Protein AF-A0A392UHZ1-F1 (afdb_monomer)

InterPro domains:
  IPR012337 Ribonuclease H-like superfamily [SSF53098] (1-39)
  IPR036397 Ribonuclease H superfamily [G3DSA:3.30.420.10] (1-40)

Foldseek 3Di:
DDKDAQDPQDPPQFRIKDWDADPVVRDIDIDTDNDDDDDD

Nearest PDB structures (foldseek):
  7yj0-assembly2_C  TM=6.661E-01  e=3.983E+00  Boreostereum vibrans
  7yj0-assembly1_B  TM=6.817E-01  e=4.771E+00  Boreostereum vibrans
  7yj0-assembly1_A  TM=6.707E-01  e=5.714E+00  Boreostereum vibrans
  7yj0-assembly2_D  TM=6.701E-01  e=6.844E+00  Boreostereum vibrans

Mean predicted aligned error: 3.52 Å

Secondary structure (DSSP, 8-state):
-EEE-PPS--GGG--EEEEEEETTTTEEEEEEES------

Structure (mmCIF, N/CA/C/O backbone):
data_AF-A0A392UHZ1-F1
#
_entry.id   AF-A0A392UHZ1-F1
#
loop_
_atom_site.group_PDB
_atom_site.id
_atom_site.type_symbol
_atom_site.label_atom_id
_atom_site.label_alt_id
_atom_site.label_comp_id
_atom_site.label_asym_id
_atom_site.label_entity_id
_atom_site.label_seq_id
_atom_site.pdbx_PDB_ins_code
_atom_site.Cartn_x
_atom_site.Cartn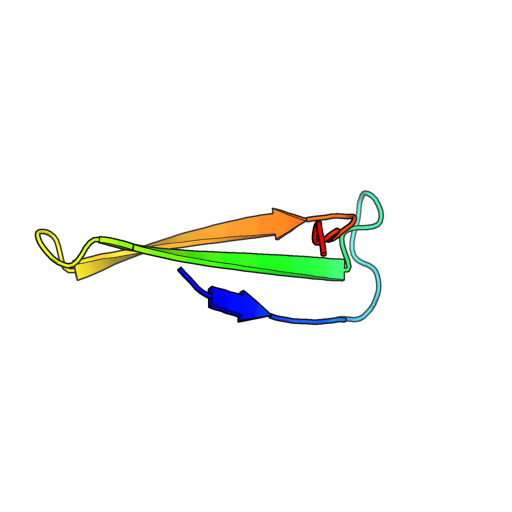_y
_atom_site.Cartn_z
_atom_site.occupancy
_atom_site.B_iso_or_equiv
_atom_site.auth_seq_id
_atom_site.auth_comp_id
_atom_site.auth_asym_id
_atom_site.auth_atom_id
_atom_site.pdbx_PDB_model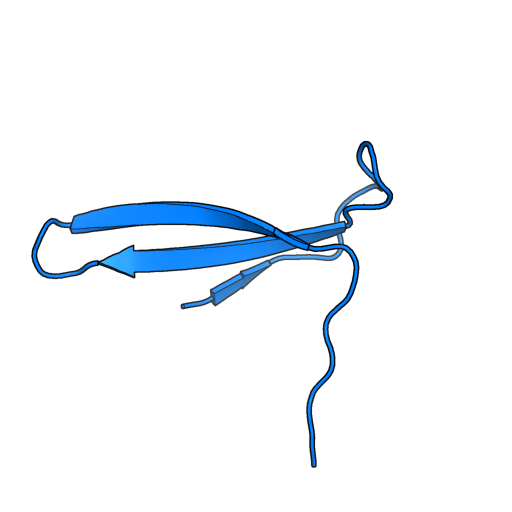_num
ATOM 1 N N . MET A 1 1 ? -6.783 -5.157 5.428 1.00 90.94 1 MET A N 1
ATOM 2 C CA . MET A 1 1 ? -5.605 -5.044 4.553 1.00 90.94 1 MET A CA 1
ATOM 3 C C . MET A 1 1 ? -5.982 -5.653 3.225 1.00 90.94 1 MET A C 1
ATOM 5 O O . MET A 1 1 ? -6.493 -6.765 3.228 1.00 90.94 1 MET A O 1
ATOM 9 N N . ASP A 1 2 ? -5.779 -4.917 2.146 1.00 94.19 2 ASP A N 1
ATOM 10 C CA . ASP A 1 2 ? -6.042 -5.353 0.779 1.00 94.19 2 ASP A CA 1
ATOM 11 C C . ASP A 1 2 ? -4.905 -4.875 -0.136 1.00 94.19 2 ASP A C 1
ATOM 13 O O . ASP A 1 2 ? -4.208 -3.911 0.197 1.00 94.19 2 ASP A O 1
ATOM 17 N N . LEU A 1 3 ? -4.688 -5.564 -1.255 1.00 94.81 3 LEU A N 1
ATOM 18 C CA . LEU A 1 3 ? -3.642 -5.252 -2.231 1.00 94.81 3 LEU A CA 1
ATOM 19 C C . LEU A 1 3 ? -4.278 -5.006 -3.596 1.00 94.81 3 LEU A C 1
ATOM 21 O O . LEU A 1 3 ? -4.912 -5.886 -4.170 1.00 94.81 3 LEU A O 1
ATOM 25 N N . LEU A 1 4 ? -4.057 -3.811 -4.138 1.00 94.94 4 LEU A N 1
ATOM 26 C CA . LEU A 1 4 ? -4.617 -3.384 -5.414 1.00 94.94 4 LEU A CA 1
ATOM 27 C C . LEU A 1 4 ? -3.513 -3.242 -6.464 1.00 94.94 4 LEU A C 1
ATOM 29 O O . LEU A 1 4 ? -2.461 -2.654 -6.202 1.00 94.94 4 LEU A O 1
ATOM 33 N N . GLY A 1 5 ? -3.773 -3.736 -7.675 1.00 93.50 5 GLY A N 1
ATOM 34 C CA . GLY A 1 5 ? -2.910 -3.548 -8.842 1.00 93.50 5 GLY A CA 1
ATOM 35 C C . GLY A 1 5 ? -2.847 -4.773 -9.762 1.00 93.50 5 GLY A C 1
ATOM 36 O O . GLY A 1 5 ? -3.563 -5.750 -9.534 1.00 93.50 5 GLY A O 1
ATOM 37 N N . PRO A 1 6 ? -1.988 -4.737 -10.800 1.00 91.12 6 PRO A N 1
ATOM 38 C CA . PRO A 1 6 ? -1.031 -3.671 -11.120 1.00 91.12 6 PRO A CA 1
ATOM 39 C C . PRO A 1 6 ? -1.657 -2.463 -11.848 1.00 91.12 6 PRO A C 1
ATOM 41 O O . PRO A 1 6 ? -2.484 -2.614 -12.743 1.00 91.12 6 PRO A O 1
ATOM 44 N N . PHE A 1 7 ? -1.211 -1.257 -11.498 1.00 94.00 7 PHE A N 1
ATOM 45 C CA . PHE A 1 7 ? -1.549 0.014 -12.148 1.00 94.00 7 PHE A CA 1
ATOM 46 C C . PHE A 1 7 ? -0.466 0.435 -13.162 1.00 94.00 7 PHE A C 1
ATOM 48 O O . PHE A 1 7 ? 0.651 -0.096 -13.122 1.00 94.00 7 PHE A O 1
ATOM 55 N N . PRO A 1 8 ? -0.742 1.408 -14.059 1.00 95.75 8 PRO A N 1
ATOM 56 C CA . PRO A 1 8 ? 0.310 2.074 -14.821 1.00 95.75 8 PRO A CA 1
ATOM 57 C C . PRO A 1 8 ? 1.418 2.593 -13.898 1.00 95.75 8 PRO A C 1
ATOM 59 O O . PRO A 1 8 ? 1.144 3.115 -12.819 1.00 95.75 8 PRO A O 1
ATOM 62 N N . THR A 1 9 ? 2.671 2.440 -14.325 1.00 94.19 9 THR A N 1
ATOM 63 C CA . THR A 1 9 ? 3.842 2.776 -13.511 1.00 94.19 9 THR A CA 1
ATOM 64 C C . THR A 1 9 ? 3.855 4.255 -13.134 1.00 94.19 9 THR A C 1
ATOM 66 O O . THR A 1 9 ? 4.006 5.120 -13.997 1.00 94.19 9 THR A O 1
ATOM 69 N N . ALA A 1 10 ? 3.745 4.532 -11.838 1.00 91.50 10 ALA A N 1
ATOM 70 C CA . ALA A 1 10 ? 3.908 5.865 -11.282 1.00 91.50 10 ALA A CA 1
ATOM 71 C C . ALA A 1 10 ? 5.390 6.171 -10.990 1.00 91.50 10 ALA A C 1
ATOM 73 O O . ALA A 1 10 ? 6.285 5.334 -11.167 1.00 91.50 10 ALA A O 1
ATOM 74 N N . SER A 1 11 ? 5.658 7.386 -10.507 1.00 91.19 11 SER A N 1
ATOM 75 C CA . SER A 1 11 ? 6.980 7.788 -10.018 1.00 91.19 11 SER A CA 1
ATOM 76 C C . SER A 1 11 ? 7.543 6.766 -9.024 1.00 91.19 11 SER A C 1
ATOM 78 O O . SER A 1 11 ? 6.821 6.248 -8.171 1.00 91.19 11 SER A O 1
AT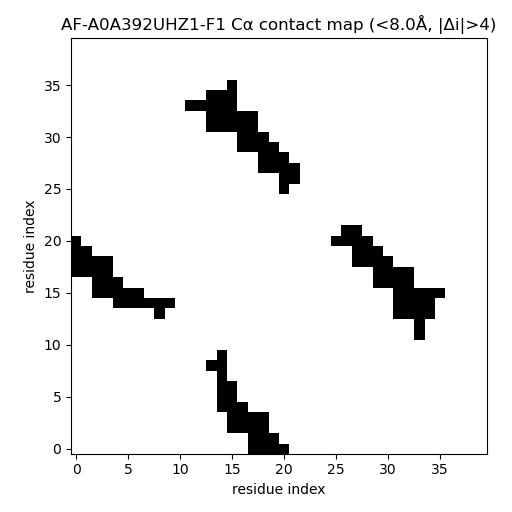OM 80 N N . GLY A 1 12 ? 8.838 6.460 -9.144 1.00 89.44 12 GLY A N 1
ATOM 81 C CA . GLY A 1 12 ? 9.496 5.460 -8.294 1.00 89.44 12 GLY A CA 1
ATOM 82 C C . GLY A 1 12 ? 9.179 4.006 -8.656 1.00 89.44 12 GLY A C 1
ATOM 83 O O . GLY A 1 12 ? 9.456 3.117 -7.865 1.00 89.44 12 GLY A O 1
ATOM 84 N N . GLN A 1 13 ? 8.620 3.751 -9.844 1.00 92.81 13 GLN A N 1
ATOM 85 C CA . GLN A 1 13 ? 8.212 2.420 -10.318 1.00 92.81 13 GLN A CA 1
ATOM 86 C C . GLN A 1 13 ? 7.055 1.776 -9.540 1.00 92.81 13 GLN A C 1
ATOM 88 O O . GLN A 1 13 ? 6.783 0.583 -9.716 1.00 92.81 13 GLN A O 1
ATOM 93 N N . ASN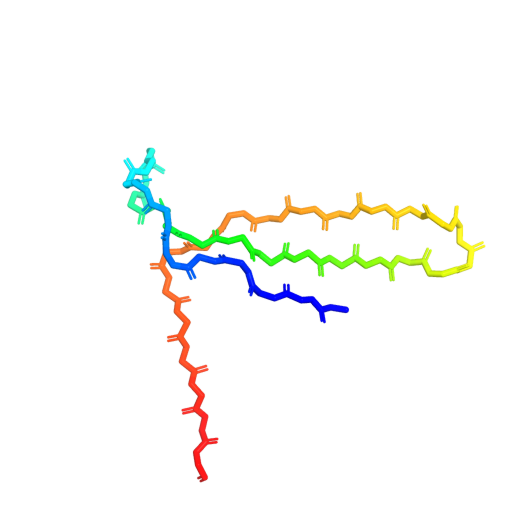 A 1 14 ? 6.359 2.568 -8.725 1.00 93.50 14 ASN A N 1
ATOM 94 C CA . ASN A 1 14 ? 5.201 2.135 -7.962 1.00 93.50 14 ASN A CA 1
ATOM 95 C C . ASN A 1 14 ? 4.078 1.692 -8.899 1.00 93.50 14 ASN A C 1
ATOM 97 O O . ASN A 1 14 ? 3.714 2.407 -9.836 1.00 93.50 14 ASN A O 1
ATOM 101 N N . ARG A 1 15 ? 3.560 0.492 -8.648 1.00 96.00 15 ARG A N 1
ATOM 102 C CA . ARG A 1 15 ? 2.546 -0.167 -9.484 1.00 96.00 15 ARG A CA 1
ATOM 103 C C . ARG A 1 15 ? 1.433 -0.810 -8.667 1.00 96.00 15 ARG A C 1
ATOM 105 O O . ARG A 1 15 ? 0.464 -1.283 -9.249 1.00 96.00 15 ARG A O 1
ATOM 112 N N . TYR A 1 16 ? 1.551 -0.810 -7.345 1.00 95.44 16 TYR A N 1
ATOM 113 C CA . TYR A 1 16 ? 0.588 -1.417 -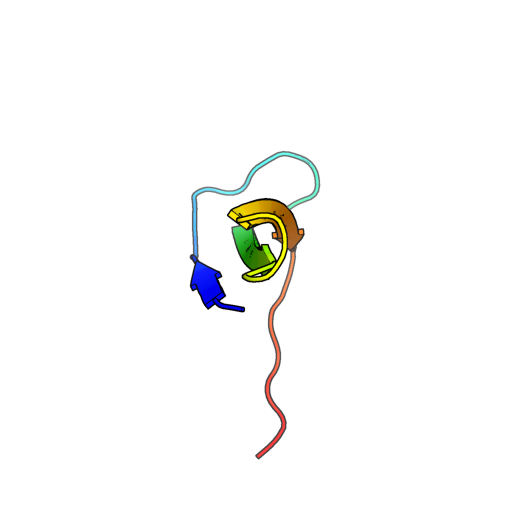6.439 1.00 95.44 16 TYR A CA 1
ATOM 114 C C . TYR A 1 16 ? 0.242 -0.455 -5.309 1.00 95.44 16 TYR A C 1
ATOM 116 O O . TYR A 1 16 ? 1.006 0.468 -5.021 1.00 95.44 16 TYR A O 1
ATOM 124 N N . LEU A 1 17 ? -0.893 -0.698 -4.665 1.00 95.56 17 LEU A N 1
ATOM 125 C CA . LEU A 1 17 ? -1.304 -0.029 -3.438 1.00 95.56 17 LEU A CA 1
ATOM 126 C C . LEU A 1 17 ? -1.618 -1.084 -2.381 1.00 95.56 17 LEU A C 1
ATOM 128 O O . LEU A 1 17 ? -2.358 -2.028 -2.658 1.00 95.56 17 LEU A O 1
ATOM 132 N N . ILE A 1 18 ? -1.081 -0.908 -1.178 1.00 95.94 18 ILE A N 1
ATOM 133 C CA . ILE A 1 18 ? -1.570 -1.597 0.015 1.00 95.94 18 ILE A CA 1
ATOM 134 C C . ILE A 1 18 ? -2.562 -0.680 0.714 1.00 95.94 18 ILE A C 1
ATOM 136 O O . ILE A 1 18 ? -2.268 0.487 0.956 1.00 95.94 18 ILE A O 1
ATOM 140 N N . VAL A 1 19 ? -3.742 -1.206 1.024 1.00 95.94 19 VAL A N 1
ATOM 141 C CA . VAL A 1 19 ? -4.795 -0.467 1.720 1.00 95.94 19 VAL A CA 1
ATOM 142 C C . VAL A 1 19 ? -5.047 -1.120 3.067 1.00 95.94 19 VAL A C 1
ATOM 144 O O . VAL A 1 19 ? -5.345 -2.315 3.152 1.00 95.94 19 VAL A O 1
ATOM 147 N N . VAL A 1 20 ? -4.948 -0.343 4.139 1.00 97.00 20 VAL A N 1
ATOM 148 C CA . VAL A 1 20 ? -5.229 -0.778 5.507 1.00 97.00 20 VAL A CA 1
ATOM 149 C C . VAL A 1 20 ? -6.399 0.032 6.044 1.00 97.00 20 VAL A C 1
ATOM 151 O O . VAL A 1 20 ? -6.428 1.251 5.929 1.00 97.00 20 VAL A O 1
ATOM 154 N N . VAL A 1 21 ? -7.377 -0.664 6.619 1.00 95.88 21 VAL A N 1
ATOM 155 C CA . VAL A 1 21 ? -8.532 -0.046 7.272 1.00 95.88 21 VAL A CA 1
ATOM 156 C C . VAL A 1 21 ? -8.405 -0.313 8.762 1.00 95.88 21 VAL A C 1
ATOM 158 O O . VAL A 1 21 ? -8.366 -1.477 9.172 1.00 95.88 21 VAL A O 1
ATOM 161 N N . ASP A 1 22 ? -8.323 0.750 9.556 1.00 96.31 22 ASP A N 1
ATOM 162 C CA . ASP A 1 22 ? -8.486 0.678 11.002 1.00 96.31 22 ASP A CA 1
ATOM 163 C C . ASP A 1 22 ? -9.977 0.739 11.336 1.00 96.31 22 ASP A C 1
ATOM 165 O O . ASP A 1 22 ? -10.609 1.787 11.243 1.00 96.31 22 ASP A O 1
ATOM 169 N N . TYR A 1 23 ? -10.547 -0.390 11.750 1.00 94.12 23 TYR A N 1
ATOM 170 C CA . TYR A 1 23 ? -11.968 -0.489 12.086 1.00 94.12 23 TYR A CA 1
ATOM 171 C C . TYR A 1 23 ? -12.358 0.237 13.380 1.00 94.12 23 TYR A C 1
ATOM 173 O O . TYR A 1 23 ? -13.536 0.542 13.555 1.00 94.12 23 TYR A O 1
ATOM 181 N N . PHE A 1 24 ? -11.416 0.529 14.286 1.00 94.50 24 PHE A N 1
ATOM 182 C CA . PHE A 1 24 ? -11.740 1.264 15.515 1.00 94.50 24 PHE A CA 1
ATOM 183 C C . PHE A 1 24 ? -12.047 2.727 15.224 1.00 94.50 24 PHE A C 1
ATOM 185 O O . PHE A 1 24 ? -13.020 3.279 15.738 1.00 94.50 24 PHE A O 1
ATOM 192 N N . THR A 1 25 ? -11.224 3.352 14.389 1.00 96.88 25 THR A N 1
ATOM 193 C CA . THR A 1 25 ? -11.390 4.758 14.004 1.00 96.88 25 THR A CA 1
ATOM 194 C C . THR A 1 25 ? -12.112 4.925 12.668 1.00 96.88 25 THR A C 1
ATOM 196 O O . THR A 1 25 ? -12.479 6.041 12.307 1.00 96.88 25 THR A O 1
ATOM 199 N N . ASN A 1 26 ? -12.359 3.824 11.950 1.00 93.00 26 ASN A N 1
ATOM 200 C CA . ASN A 1 26 ? -12.763 3.802 10.542 1.00 93.00 26 ASN A CA 1
ATOM 201 C C . ASN A 1 26 ? -11.802 4.595 9.634 1.00 93.00 26 ASN A C 1
ATOM 203 O O . ASN A 1 26 ? -12.216 5.122 8.601 1.00 93.00 26 ASN A O 1
ATOM 207 N N . TRP A 1 27 ? -10.524 4.692 10.015 1.00 97.81 27 TRP A 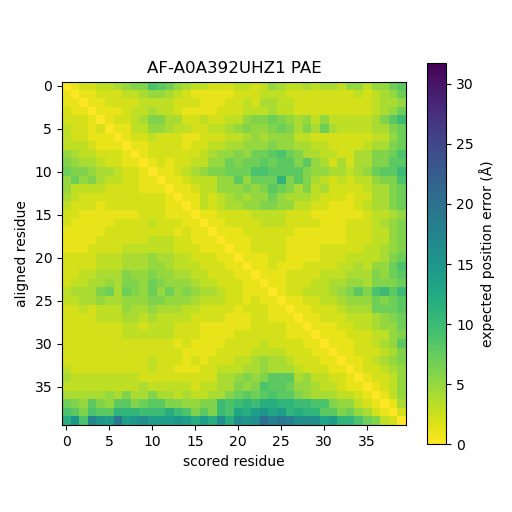N 1
ATOM 208 C CA . TRP A 1 27 ? -9.497 5.341 9.205 1.00 97.81 27 TRP A CA 1
ATOM 209 C C . TRP A 1 27 ? -8.997 4.417 8.095 1.00 97.81 27 TRP A C 1
ATOM 211 O O . TRP A 1 27 ? -8.911 3.200 8.272 1.00 97.81 27 TRP A O 1
ATOM 221 N N . ILE A 1 28 ? -8.644 5.000 6.949 1.00 96.25 28 ILE A N 1
ATOM 222 C CA . ILE A 1 28 ? -8.103 4.283 5.793 1.00 96.25 28 ILE A CA 1
ATOM 223 C C . ILE A 1 28 ? -6.731 4.867 5.474 1.00 96.25 28 ILE A C 1
ATOM 225 O O . ILE A 1 28 ? -6.619 6.063 5.220 1.00 96.25 28 ILE A O 1
ATOM 229 N N . GLU A 1 29 ? -5.718 4.006 5.433 1.00 96.69 29 GLU A N 1
ATOM 230 C CA . GLU A 1 29 ? -4.365 4.346 4.994 1.00 96.69 29 GLU A CA 1
ATOM 231 C C . GLU A 1 29 ? -4.037 3.581 3.709 1.00 96.69 29 GLU A C 1
ATOM 233 O O . GLU A 1 29 ? -4.327 2.384 3.601 1.00 96.69 29 GLU A O 1
ATOM 238 N N . ALA A 1 30 ? -3.446 4.264 2.728 1.00 95.75 30 ALA A N 1
ATOM 239 C CA . ALA A 1 30 ? -3.073 3.672 1.448 1.00 95.75 30 ALA A CA 1
ATOM 240 C C . ALA A 1 30 ? -1.638 4.048 1.076 1.00 95.75 30 ALA A C 1
ATOM 242 O O . ALA A 1 30 ? -1.332 5.225 0.890 1.00 95.75 30 ALA A O 1
ATOM 243 N N . GLU A 1 31 ? -0.777 3.045 0.900 1.00 95.88 31 GLU A N 1
ATOM 244 C CA . GLU A 1 31 ? 0.634 3.255 0.565 1.00 95.88 31 GLU A CA 1
ATOM 245 C C . GLU A 1 31 ? 1.014 2.619 -0.783 1.00 95.88 31 GLU A C 1
ATOM 247 O O . GLU A 1 31 ? 0.547 1.522 -1.113 1.00 95.88 31 GLU A O 1
ATOM 252 N N . PRO A 1 32 ? 1.865 3.281 -1.590 1.00 95.62 32 PRO A N 1
ATOM 253 C CA . PRO A 1 32 ? 2.333 2.746 -2.861 1.00 95.62 32 PRO A CA 1
ATOM 254 C C . PRO A 1 32 ? 3.445 1.707 -2.682 1.00 95.62 32 PRO A C 1
ATOM 256 O O . PRO A 1 32 ? 4.360 1.878 -1.880 1.00 95.62 32 PRO A O 1
ATOM 259 N N . LEU A 1 33 ? 3.404 0.653 -3.501 1.00 95.06 33 LEU A N 1
ATOM 260 C CA . LEU A 1 33 ? 4.405 -0.411 -3.528 1.00 95.06 33 LEU A CA 1
ATOM 261 C C . LEU A 1 33 ? 4.942 -0.654 -4.945 1.00 95.06 33 LEU A C 1
ATOM 263 O O . LEU A 1 33 ? 4.217 -0.608 -5.948 1.00 95.06 33 LEU A O 1
ATOM 267 N N . VAL A 1 34 ? 6.236 -0.969 -5.017 1.00 95.44 34 VAL A N 1
ATOM 268 C CA . VAL A 1 34 ? 6.941 -1.312 -6.265 1.00 95.44 34 VAL A CA 1
ATOM 269 C C . VAL A 1 34 ? 6.775 -2.793 -6.621 1.00 95.44 34 VAL A C 1
ATOM 271 O O . VAL A 1 34 ? 6.695 -3.139 -7.799 1.00 95.44 34 VAL A O 1
ATOM 274 N N . SER A 1 35 ? 6.716 -3.675 -5.619 1.00 92.62 35 SER A N 1
ATOM 275 C CA . SER A 1 35 ? 6.687 -5.130 -5.798 1.00 92.62 35 SER A CA 1
ATOM 276 C C . SER A 1 35 ? 5.868 -5.816 -4.704 1.00 92.62 35 SER A C 1
ATOM 278 O O . SER A 1 35 ? 5.796 -5.314 -3.583 1.00 92.62 35 SER A O 1
ATOM 280 N N . ILE A 1 36 ? 5.288 -6.974 -5.031 1.00 90.31 36 ILE A N 1
ATOM 281 C CA . ILE A 1 36 ? 4.587 -7.872 -4.107 1.00 90.31 36 ILE A CA 1
ATOM 282 C C . ILE A 1 36 ? 5.194 -9.270 -4.276 1.00 90.31 36 ILE A C 1
ATOM 284 O O . ILE A 1 36 ? 5.362 -9.741 -5.401 1.00 90.31 36 ILE A O 1
ATOM 288 N N . SER A 1 37 ? 5.502 -9.943 -3.169 1.00 88.44 37 SER A N 1
ATOM 289 C CA . SER A 1 37 ? 5.909 -11.351 -3.141 1.00 88.44 37 SER A CA 1
ATOM 290 C C . SER A 1 37 ? 5.085 -12.121 -2.108 1.00 88.44 37 SER A C 1
ATOM 292 O O . SER A 1 37 ? 4.657 -11.563 -1.099 1.00 88.44 37 SER A O 1
ATOM 294 N N . ALA A 1 38 ? 4.857 -13.408 -2.366 1.00 83.56 38 ALA A N 1
ATOM 295 C CA . ALA A 1 38 ? 4.234 -14.331 -1.426 1.00 83.56 38 ALA A CA 1
ATOM 296 C C . ALA A 1 38 ? 5.161 -15.532 -1.220 1.00 83.56 38 ALA A C 1
ATOM 298 O O . ALA A 1 38 ? 5.808 -15.989 -2.165 1.00 83.56 38 ALA A O 1
ATOM 299 N N . PHE A 1 39 ? 5.228 -16.027 0.012 1.00 82.88 39 PHE A N 1
ATOM 300 C CA . PHE A 1 39 ? 5.868 -17.303 0.320 1.00 82.88 39 PHE A CA 1
ATOM 301 C C . PHE A 1 39 ? 4.804 -18.404 0.22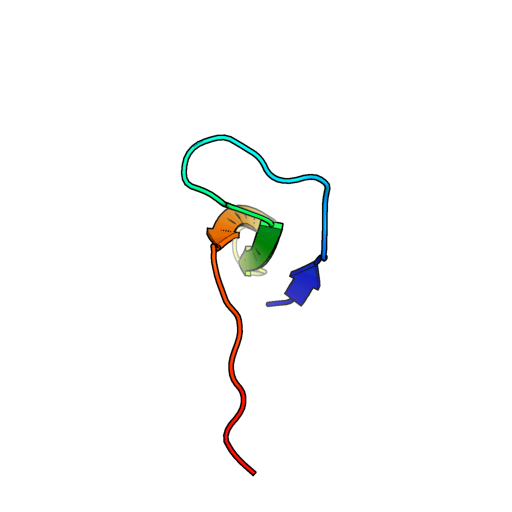8 1.00 82.88 39 PHE A C 1
ATOM 303 O O . PHE A 1 39 ? 3.682 -18.194 0.691 1.00 82.88 39 PHE A O 1
ATOM 310 N N . ASN A 1 40 ? 5.147 -19.521 -0.417 1.00 66.38 40 ASN A N 1
ATOM 311 C CA . ASN A 1 40 ? 4.294 -20.710 -0.542 1.00 66.38 40 ASN A CA 1
ATOM 312 C C . ASN A 1 40 ? 4.579 -21.684 0.602 1.00 66.38 40 ASN A C 1
ATOM 314 O O . ASN A 1 40 ? 5.785 -21.865 0.891 1.00 66.38 40 ASN A O 1
#

pLDDT: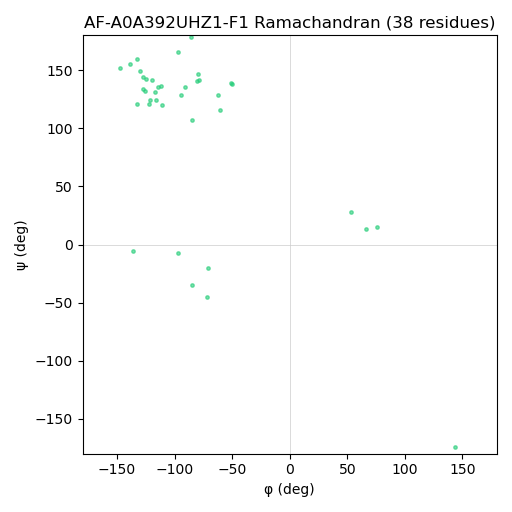 mean 93.03, std 5.35, range [66.38, 97.81]

Radius of gyration: 11.78 Å; Cα contacts (8 Å, |Δi|>4): 62; chains: 1; bounding box: 22×28×30 Å

Organism: NCBI:txid97028

Solvent-accessible surface area (backbone atoms only — not comparable to full-atom values): 2593 Å² total; per-residue (Å²): 110,50,79,48,69,83,49,80,72,42,84,89,58,22,25,32,35,43,37,41,65,43,78,91,79,68,44,76,50,77,46,78,29,65,78,87,86,83,89,133

Sequence (40 aa):
MDLLGP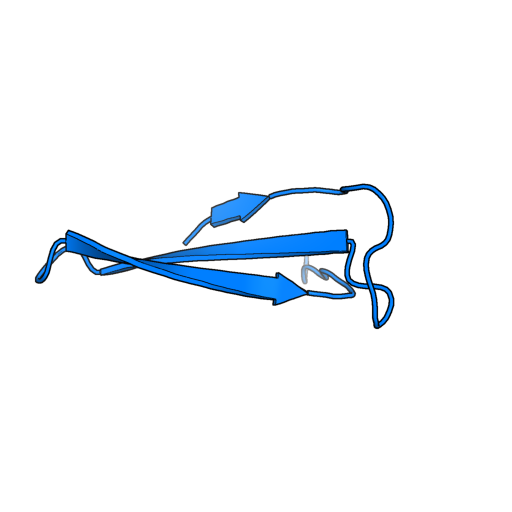FPTASGQNRYLIVVVDYFTNWIEAEPLVSISAFN